Protein AF-A0A3R5WCA1-F1 (afdb_monomer_lite)

Sequence (113 aa):
LFIFSVNKFPNPSINDLDIDKVVPVDADLRTVSEVPDISQKKDFYVLHLKSKFINAQLVLPDHTSTATFLEELTRAQSVYSNIVAFGNPPTFAWLENYNRQNDNPFAKDVFDP

InterPro domains:
  IPR031896 INPP5B, PH domain [PF16776] (1-100)

Structure (mmCIF, N/CA/C/O backbone):
data_AF-A0A3R5WCA1-F1
#
_entry.id   AF-A0A3R5WCA1-F1
#
loop_
_atom_site.group_PDB
_atom_site.id
_atom_site.type_symbol
_atom_site.label_atom_id
_atom_site.label_alt_id
_atom_site.label_comp_id
_atom_site.label_asym_id
_atom_site.label_entity_id
_atom_site.label_seq_id
_atom_site.pdbx_PDB_ins_code
_atom_site.Cartn_x
_atom_site.Cartn_y
_atom_site.Cartn_z
_atom_site.occupancy
_atom_site.B_iso_or_equiv
_atom_site.auth_seq_id
_atom_site.auth_comp_id
_atom_site.auth_asym_id
_atom_site.auth_atom_id
_atom_site.pdbx_PDB_model_num
ATOM 1 N N . LEU A 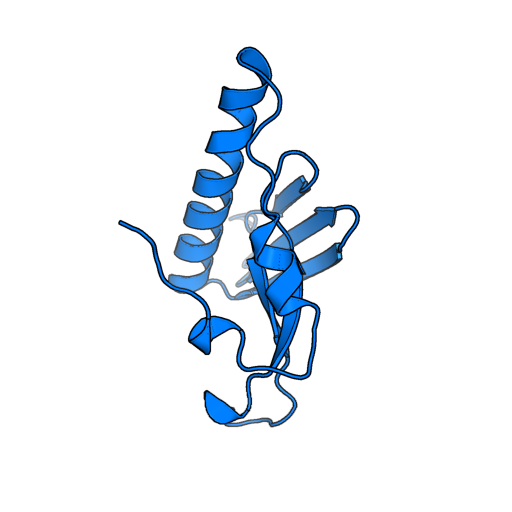1 1 ? 0.826 -3.256 -2.507 1.00 87.25 1 LEU A N 1
ATOM 2 C CA . LEU A 1 1 ? -0.188 -2.837 -1.515 1.00 87.25 1 LEU A CA 1
ATOM 3 C C . LEU A 1 1 ? -1.401 -3.737 -1.659 1.00 87.25 1 LEU A C 1
ATOM 5 O O . LEU A 1 1 ? -2.000 -3.763 -2.728 1.00 87.25 1 LEU A O 1
ATOM 9 N N . PHE A 1 2 ? -1.735 -4.478 -0.608 1.00 88.19 2 PHE A N 1
ATOM 10 C CA . PHE A 1 2 ? -2.977 -5.244 -0.535 1.00 88.19 2 PHE A CA 1
ATOM 11 C C . PHE A 1 2 ? -3.994 -4.428 0.258 1.00 88.19 2 PHE A C 1
ATOM 13 O O . PHE A 1 2 ? -3.680 -3.946 1.346 1.00 88.19 2 PHE A O 1
ATOM 20 N N . ILE A 1 3 ? -5.177 -4.229 -0.312 1.00 86.69 3 ILE A N 1
ATOM 21 C CA . ILE A 1 3 ? -6.285 -3.510 0.310 1.00 86.69 3 ILE A CA 1
ATOM 22 C C . ILE A 1 3 ? -7.330 -4.550 0.670 1.00 86.69 3 ILE A C 1
ATOM 24 O O . ILE A 1 3 ? -7.855 -5.236 -0.206 1.00 86.69 3 ILE A O 1
ATOM 28 N N . PHE A 1 4 ? -7.607 -4.652 1.962 1.00 86.38 4 PHE A N 1
ATOM 29 C CA . PHE A 1 4 ? -8.600 -5.564 2.502 1.00 86.38 4 PHE A CA 1
ATOM 30 C C . PHE A 1 4 ? -9.867 -4.788 2.845 1.00 86.38 4 PHE A C 1
ATOM 32 O O . PHE A 1 4 ? -9.795 -3.688 3.400 1.00 86.38 4 PHE A O 1
ATOM 39 N N . SER A 1 5 ? -11.017 -5.366 2.523 1.00 84.00 5 SER A N 1
ATOM 40 C CA . SER A 1 5 ? -12.315 -4.884 2.986 1.00 84.00 5 SER A CA 1
ATOM 41 C C . SER A 1 5 ? -12.768 -5.693 4.197 1.00 84.00 5 SER A C 1
ATOM 43 O O . SER A 1 5 ? -12.473 -6.881 4.320 1.00 84.00 5 SER A O 1
ATOM 45 N N . VAL A 1 6 ? -13.469 -5.023 5.108 1.00 84.44 6 VAL A N 1
ATOM 46 C CA . VAL A 1 6 ? -14.072 -5.623 6.297 1.00 84.44 6 VAL A CA 1
ATOM 47 C C . VAL A 1 6 ? -15.543 -5.263 6.294 1.00 84.44 6 VAL A C 1
ATOM 49 O O . VAL A 1 6 ? -15.895 -4.088 6.382 1.00 84.44 6 VAL A O 1
ATOM 52 N N . ASN A 1 7 ? -16.401 -6.278 6.257 1.00 75.94 7 ASN A N 1
ATOM 53 C CA . ASN A 1 7 ? -17.853 -6.084 6.239 1.00 75.94 7 ASN A CA 1
ATOM 54 C C . ASN A 1 7 ? -18.512 -6.277 7.617 1.00 75.94 7 ASN A C 1
ATOM 56 O O . ASN A 1 7 ? -19.702 -6.005 7.770 1.00 75.94 7 ASN A O 1
ATOM 60 N N . LYS A 1 8 ? -17.763 -6.728 8.636 1.00 73.94 8 LYS A N 1
ATOM 61 C CA . LYS A 1 8 ? -18.272 -6.939 10.001 1.00 73.94 8 LYS A CA 1
ATOM 62 C C . LYS A 1 8 ? -17.591 -6.011 11.003 1.00 73.94 8 LYS A C 1
ATOM 64 O O . LYS A 1 8 ? -16.392 -6.099 11.237 1.00 73.94 8 LYS A O 1
ATOM 69 N N . PHE A 1 9 ? -18.395 -5.165 11.638 1.00 71.50 9 PHE A N 1
ATOM 70 C CA . PHE A 1 9 ? -18.016 -4.310 12.765 1.00 71.50 9 PHE A CA 1
ATOM 71 C C . PHE A 1 9 ? -18.881 -4.669 13.987 1.00 71.50 9 PHE A C 1
ATOM 73 O O . PHE A 1 9 ? -20.041 -5.044 13.795 1.00 71.50 9 PHE A O 1
ATOM 80 N N . PRO A 1 10 ? -18.380 -4.564 15.237 1.00 68.69 10 PRO A N 1
ATOM 81 C CA . PRO A 1 10 ? -17.143 -3.889 15.652 1.00 68.69 10 PRO A CA 1
ATOM 82 C C . PRO A 1 10 ? -15.901 -4.775 15.843 1.00 68.69 10 PRO A C 1
ATOM 84 O O . PRO A 1 10 ? -14.818 -4.231 16.014 1.00 68.69 10 PRO A O 1
ATOM 87 N N . ASN A 1 11 ? -16.032 -6.104 15.821 1.00 73.31 11 ASN A N 1
ATOM 88 C CA . ASN A 1 11 ? -14.917 -7.036 16.039 1.00 73.31 11 ASN A CA 1
ATOM 89 C C . ASN A 1 11 ? -14.636 -7.840 14.762 1.00 73.31 11 ASN A C 1
ATOM 91 O O . ASN A 1 11 ? -15.131 -8.962 14.631 1.00 73.31 11 ASN A O 1
ATOM 95 N N . PRO A 1 12 ? -13.892 -7.277 13.798 1.00 78.38 12 PRO A N 1
ATOM 96 C CA . PRO A 1 12 ? -13.485 -8.038 12.631 1.00 78.38 12 PRO A CA 1
ATOM 97 C C . PRO A 1 12 ? -12.516 -9.154 13.022 1.00 78.38 12 PRO A C 1
ATOM 99 O O . PRO A 1 12 ? -11.543 -8.923 13.742 1.00 78.38 12 PRO A O 1
ATOM 102 N N . SER A 1 13 ? -12.777 -10.369 12.544 1.00 81.31 13 SER A N 1
ATOM 103 C CA . SER A 1 13 ? -11.798 -11.454 12.572 1.00 81.31 13 SER A CA 1
ATOM 104 C C . SER A 1 13 ? -10.928 -11.404 11.318 1.00 81.31 13 SER A C 1
ATOM 106 O O . SER A 1 13 ? -11.347 -10.898 10.280 1.00 81.31 13 SER A O 1
ATOM 108 N N . ILE A 1 14 ? -9.737 -12.003 11.378 1.00 79.56 14 ILE A N 1
ATOM 109 C CA . ILE A 1 14 ? -8.889 -12.215 10.193 1.00 79.56 14 ILE A CA 1
ATOM 110 C C . ILE A 1 14 ? -9.648 -12.961 9.088 1.00 79.56 14 ILE A C 1
ATOM 112 O O . ILE A 1 14 ? -9.457 -12.675 7.914 1.00 79.56 14 ILE A O 1
ATOM 116 N N . ASN A 1 15 ? -10.554 -13.867 9.460 1.00 82.44 15 ASN A N 1
ATOM 117 C CA . ASN A 1 15 ? -11.358 -14.631 8.505 1.00 82.44 15 ASN A CA 1
ATOM 118 C C . ASN A 1 15 ? -12.462 -13.798 7.829 1.00 82.44 15 ASN A C 1
ATOM 120 O O . ASN A 1 15 ? -13.127 -14.306 6.934 1.00 82.44 15 ASN A O 1
ATOM 124 N N . ASP A 1 16 ? -12.689 -12.562 8.281 1.00 80.56 16 ASP A N 1
ATOM 125 C CA . ASP A 1 16 ? -13.651 -11.628 7.687 1.00 80.56 16 ASP A CA 1
ATOM 126 C C . ASP A 1 16 ? -12.964 -10.596 6.766 1.00 80.56 16 ASP A C 1
ATOM 128 O O . ASP A 1 16 ? -13.620 -9.656 6.312 1.00 80.56 16 ASP A O 1
ATOM 132 N N . LEU A 1 17 ? -11.649 -10.735 6.537 1.00 81.75 17 LEU A N 1
ATOM 133 C CA . LEU A 1 17 ? -10.871 -9.891 5.633 1.00 81.75 17 LEU A CA 1
ATOM 134 C C . LEU A 1 17 ? -10.854 -10.497 4.232 1.00 81.75 17 LEU A C 1
ATOM 136 O O . LEU A 1 17 ? -10.211 -11.521 4.004 1.00 81.75 17 LEU A O 1
ATOM 140 N N . ASP A 1 18 ? -11.464 -9.796 3.284 1.00 82.81 18 ASP A N 1
ATOM 141 C CA . ASP A 1 18 ? -11.373 -10.135 1.866 1.00 82.81 18 ASP A CA 1
ATOM 142 C C . ASP A 1 18 ? -10.467 -9.138 1.145 1.00 82.81 18 ASP A C 1
ATOM 144 O O . ASP A 1 18 ? -10.548 -7.927 1.377 1.00 82.81 18 ASP A O 1
ATOM 148 N N . ILE A 1 19 ? -9.606 -9.635 0.251 1.00 84.31 19 ILE A N 1
ATOM 149 C CA . ILE A 1 19 ? -8.810 -8.772 -0.630 1.00 84.31 19 ILE A CA 1
ATOM 150 C C . ILE A 1 19 ? -9.777 -8.064 -1.581 1.00 84.31 19 ILE A C 1
ATOM 152 O O . ILE A 1 19 ? -10.359 -8.686 -2.466 1.00 84.31 19 ILE A O 1
ATOM 156 N N . ASP A 1 20 ? -9.9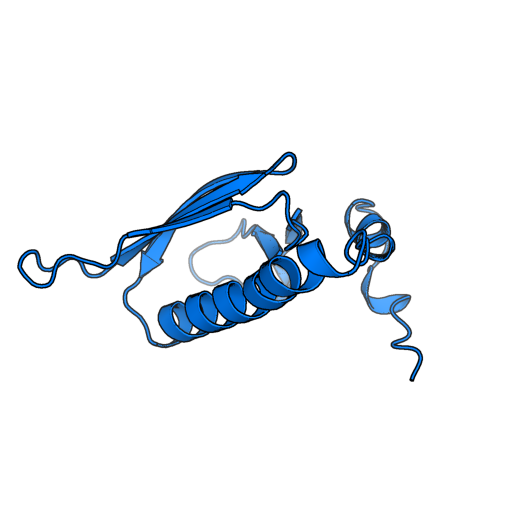25 -6.755 -1.404 1.00 83.44 20 ASP A N 1
ATOM 157 C CA . ASP A 1 20 ? -10.725 -5.902 -2.282 1.00 83.44 20 ASP A CA 1
ATOM 158 C C . ASP A 1 20 ? -9.907 -5.501 -3.509 1.00 83.44 20 ASP A C 1
ATOM 160 O O . ASP A 1 20 ? -10.350 -5.624 -4.652 1.00 83.44 20 ASP A O 1
ATOM 164 N N . LYS A 1 21 ? -8.674 -5.030 -3.279 1.00 83.62 21 LYS A N 1
ATOM 165 C CA . LYS A 1 21 ? -7.804 -4.529 -4.347 1.00 83.62 21 LYS A CA 1
ATOM 166 C C . LYS A 1 21 ? -6.345 -4.837 -4.099 1.00 83.62 21 LYS A C 1
ATOM 168 O O . LYS A 1 21 ? -5.846 -4.802 -2.976 1.00 83.62 21 LYS A O 1
ATOM 173 N N . VAL A 1 22 ? -5.633 -5.022 -5.201 1.00 87.38 22 VAL A N 1
ATOM 174 C CA . VAL A 1 22 ? -4.184 -5.149 -5.216 1.00 87.38 22 VAL A CA 1
ATOM 175 C C . VAL A 1 22 ? -3.603 -4.020 -6.048 1.00 87.38 22 VAL A C 1
ATOM 177 O O . VAL A 1 22 ? -3.937 -3.845 -7.217 1.00 87.38 22 VAL A O 1
ATOM 180 N N . VAL A 1 23 ? -2.743 -3.223 -5.419 1.00 87.19 23 VAL A N 1
ATOM 181 C CA . VAL A 1 23 ? -2.104 -2.064 -6.038 1.00 87.19 23 VAL A CA 1
ATOM 182 C C . VAL A 1 23 ? -0.593 -2.301 -6.059 1.00 87.19 23 VAL A C 1
ATOM 184 O O . VAL A 1 23 ? 0.020 -2.365 -4.985 1.00 87.19 23 VAL A O 1
ATOM 187 N N . PRO A 1 24 ? 0.032 -2.455 -7.239 1.00 87.56 24 PRO A N 1
ATOM 188 C CA . PRO A 1 24 ? 1.482 -2.531 -7.334 1.00 87.56 24 PRO A CA 1
ATOM 189 C C . PRO A 1 24 ? 2.107 -1.231 -6.830 1.00 87.56 24 PRO A C 1
ATOM 191 O O . PRO A 1 24 ? 1.592 -0.138 -7.069 1.00 87.56 24 PRO A O 1
ATOM 194 N N . VAL A 1 25 ? 3.214 -1.362 -6.101 1.00 86.88 25 VAL A N 1
ATOM 195 C CA . VAL A 1 25 ? 4.051 -0.220 -5.720 1.00 86.88 25 VAL A CA 1
ATOM 196 C C . VAL A 1 25 ? 5.117 -0.103 -6.793 1.00 86.88 25 VAL A C 1
ATOM 198 O O . VAL A 1 25 ? 6.204 -0.642 -6.636 1.00 86.88 25 VAL A O 1
ATOM 201 N N . ASP A 1 26 ? 4.745 0.490 -7.920 1.00 84.38 26 ASP A N 1
ATOM 202 C CA . ASP A 1 26 ? 5.605 0.715 -9.080 1.00 84.38 26 ASP A CA 1
ATOM 203 C C . ASP A 1 26 ? 5.793 2.222 -9.334 1.00 84.38 26 ASP A C 1
ATOM 205 O O . ASP A 1 26 ? 5.372 3.067 -8.541 1.00 84.38 26 ASP A O 1
ATOM 209 N N . ALA A 1 27 ? 6.434 2.567 -10.453 1.00 79.25 27 ALA A N 1
ATOM 210 C CA . ALA A 1 27 ? 6.646 3.955 -10.858 1.00 79.25 27 ALA A CA 1
ATOM 211 C C . ALA A 1 27 ? 5.338 4.727 -11.148 1.00 79.25 27 ALA A C 1
ATOM 213 O O . ALA A 1 27 ? 5.351 5.961 -11.140 1.00 79.25 27 ALA A O 1
ATOM 214 N N . ASP A 1 28 ? 4.215 4.035 -11.385 1.00 84.06 28 ASP A N 1
ATOM 215 C CA . ASP A 1 28 ? 2.916 4.668 -11.636 1.00 84.06 28 ASP A CA 1
ATOM 216 C C . ASP A 1 28 ? 2.213 5.067 -10.325 1.00 84.06 28 ASP A C 1
ATOM 218 O O . ASP A 1 28 ? 1.331 5.936 -10.340 1.00 84.06 28 ASP A O 1
ATOM 222 N N . LEU A 1 29 ? 2.577 4.455 -9.189 1.00 87.19 29 LEU A N 1
ATOM 223 C CA . LEU A 1 29 ? 1.986 4.761 -7.889 1.00 87.19 29 LEU A CA 1
ATOM 224 C C . LEU A 1 29 ? 2.574 6.043 -7.292 1.00 87.19 29 LEU A C 1
ATOM 226 O O . LEU A 1 29 ? 3.689 6.073 -6.767 1.00 87.19 29 LEU A O 1
ATOM 230 N N . ARG A 1 30 ? 1.756 7.095 -7.276 1.00 87.25 30 ARG A N 1
ATOM 231 C CA . ARG A 1 30 ? 2.048 8.351 -6.584 1.00 87.25 30 ARG A CA 1
ATOM 232 C C . ARG A 1 30 ? 1.450 8.330 -5.186 1.00 87.25 30 ARG A C 1
ATOM 234 O O . ARG A 1 30 ? 0.258 8.066 -5.017 1.00 87.25 30 ARG A O 1
ATOM 241 N N . THR A 1 31 ? 2.282 8.656 -4.208 1.00 87.75 31 THR A N 1
ATOM 242 C CA . THR A 1 31 ? 1.917 8.799 -2.800 1.00 87.75 31 THR A CA 1
ATOM 243 C C . THR A 1 31 ? 2.205 10.229 -2.365 1.00 87.75 31 THR A C 1
ATOM 245 O O . THR A 1 31 ? 3.230 10.807 -2.725 1.00 87.75 31 THR A O 1
ATOM 248 N N . VAL A 1 32 ? 1.282 10.826 -1.618 1.00 83.94 32 VAL A N 1
ATOM 249 C CA . VAL A 1 32 ? 1.521 12.096 -0.923 1.00 83.94 32 VAL A CA 1
ATOM 250 C C . VAL A 1 32 ? 1.019 11.919 0.497 1.00 83.94 32 VAL A C 1
ATOM 252 O O . VAL A 1 32 ? -0.171 11.682 0.701 1.00 83.94 32 VAL A O 1
ATOM 255 N N . SER A 1 33 ? 1.932 11.981 1.461 1.00 79.81 33 SER A N 1
ATOM 256 C CA . SER A 1 33 ? 1.603 11.976 2.883 1.00 79.81 33 SER A CA 1
ATOM 257 C C . SER A 1 33 ? 1.629 13.404 3.411 1.00 79.81 33 SER A C 1
ATOM 259 O O . SER A 1 33 ? 2.675 14.057 3.372 1.00 79.81 33 SER A O 1
ATOM 261 N N . GLU A 1 34 ? 0.506 13.879 3.934 1.00 75.38 34 GLU A N 1
ATOM 262 C CA . GLU A 1 34 ? 0.488 15.091 4.746 1.00 75.38 34 GLU A CA 1
ATOM 263 C C . GLU A 1 34 ? 0.826 14.694 6.184 1.00 75.38 34 GLU A C 1
ATOM 265 O O . GLU A 1 34 ? 0.085 13.947 6.831 1.00 75.38 34 GLU A O 1
ATOM 270 N N . VAL A 1 35 ? 1.980 15.157 6.665 1.00 65.44 35 VAL A N 1
ATOM 271 C CA . VAL A 1 35 ? 2.353 15.022 8.075 1.00 65.44 35 VAL A CA 1
ATOM 272 C C . VAL A 1 35 ? 1.451 15.964 8.877 1.00 65.44 35 VAL A C 1
ATOM 274 O O . VAL A 1 35 ? 1.273 17.112 8.455 1.00 65.44 35 VAL A O 1
ATOM 277 N N . PRO A 1 36 ? 0.864 15.518 10.002 1.00 62.38 36 PRO A N 1
ATOM 278 C CA . PRO A 1 36 ? 0.097 16.399 10.866 1.00 62.38 36 PRO A CA 1
ATOM 279 C C . PRO A 1 36 ? 0.960 17.601 11.264 1.00 62.38 36 PRO A C 1
ATOM 281 O O . PRO A 1 36 ? 2.079 17.463 11.757 1.00 62.38 36 PRO A O 1
ATOM 284 N N . ASP A 1 37 ? 0.451 18.799 10.981 1.00 56.69 37 ASP A N 1
ATOM 285 C CA . ASP A 1 37 ? 1.093 20.050 11.363 1.00 56.69 37 ASP A CA 1
ATOM 286 C C . ASP A 1 37 ? 1.192 20.084 12.890 1.00 56.69 37 ASP A C 1
ATOM 288 O O . ASP A 1 37 ? 0.176 20.037 13.568 1.00 56.69 37 ASP A O 1
ATOM 292 N N . ILE A 1 38 ? 2.401 20.171 13.444 1.00 58.28 38 ILE A N 1
ATOM 293 C CA . ILE A 1 38 ? 2.662 20.120 14.895 1.00 58.28 38 ILE A CA 1
ATOM 294 C C . ILE A 1 38 ? 1.898 21.244 15.635 1.00 58.28 38 ILE A C 1
ATOM 296 O O . ILE A 1 38 ? 1.631 21.148 16.834 1.00 58.28 38 ILE A O 1
ATOM 300 N N . SER A 1 39 ? 1.511 22.309 14.919 1.00 55.34 39 SER A N 1
ATOM 301 C CA . SER A 1 39 ? 0.699 23.414 15.442 1.00 55.34 39 SER A CA 1
ATOM 302 C C . SER A 1 39 ? -0.808 23.115 15.522 1.00 55.34 39 SER A C 1
ATOM 304 O O . SER A 1 39 ? -1.533 23.788 16.260 1.00 55.34 39 SER A O 1
ATOM 306 N N . GLN A 1 40 ? -1.288 22.089 14.817 1.00 58.16 40 GLN A N 1
ATOM 307 C CA . GLN A 1 40 ? -2.663 21.600 14.847 1.00 58.16 40 GLN A CA 1
ATOM 308 C C . GLN A 1 40 ? -2.643 20.190 15.438 1.00 58.16 40 GLN A C 1
ATOM 310 O O . GLN A 1 40 ? -2.105 19.285 14.823 1.00 58.16 40 GLN A O 1
ATOM 315 N N . LYS A 1 41 ? -3.243 19.968 16.614 1.00 57.56 41 LYS A N 1
ATOM 316 C CA . LYS A 1 41 ? -3.434 18.620 17.189 1.00 57.56 41 LYS A CA 1
ATOM 317 C C . LYS A 1 41 ? -4.268 17.732 16.246 1.00 57.56 41 LYS A C 1
ATOM 319 O O . LYS A 1 41 ? -5.476 17.593 16.425 1.00 57.56 41 LYS A O 1
ATOM 324 N N . LYS A 1 42 ? -3.657 17.206 15.193 1.00 63.88 42 LYS A N 1
ATOM 325 C CA . LYS A 1 42 ? -4.251 16.258 14.264 1.00 63.88 42 LYS A CA 1
ATOM 326 C C . LYS A 1 42 ? -3.725 14.893 14.659 1.00 63.88 42 LYS A C 1
ATOM 328 O O . LYS A 1 42 ? -2.586 14.563 14.364 1.00 63.88 42 LYS A O 1
ATOM 333 N N . ASP A 1 43 ? -4.588 14.106 15.285 1.00 80.81 43 ASP A N 1
ATOM 334 C CA . ASP A 1 43 ? -4.295 12.729 15.697 1.00 80.81 43 ASP A CA 1
ATOM 335 C C . ASP A 1 43 ? -4.379 11.747 14.504 1.00 80.81 43 ASP A C 1
ATOM 337 O O . ASP A 1 43 ? -4.752 10.582 14.658 1.00 80.81 43 ASP A O 1
ATOM 341 N N . PHE A 1 44 ? -4.119 12.226 13.281 1.00 85.06 44 PHE A N 1
ATOM 342 C CA . PHE A 1 44 ? -4.239 11.444 12.055 1.00 85.06 44 PHE A CA 1
ATOM 343 C C . PHE A 1 44 ? -3.296 11.925 10.946 1.00 85.06 44 PHE A C 1
ATOM 345 O O . PHE A 1 44 ? -3.019 13.116 10.800 1.00 85.06 44 PHE A O 1
ATOM 352 N N . TYR A 1 45 ? -2.875 10.976 10.113 1.00 84.81 45 TYR A N 1
ATOM 353 C CA . TYR A 1 45 ? -2.170 11.196 8.856 1.00 84.81 45 TYR A CA 1
ATOM 354 C C . TYR A 1 45 ? -3.147 11.123 7.691 1.00 84.81 45 TYR A C 1
ATOM 356 O O . TYR A 1 45 ? -4.099 10.336 7.700 1.00 84.81 45 TYR A O 1
ATOM 364 N N . VAL A 1 46 ? -2.873 11.902 6.651 1.00 88.19 46 VAL A N 1
ATOM 365 C CA . VAL A 1 46 ? -3.599 11.814 5.385 1.00 88.19 46 VAL A CA 1
ATOM 366 C C . VAL A 1 46 ? -2.648 11.283 4.323 1.00 88.19 46 VAL A C 1
ATOM 368 O O . VAL A 1 46 ? -1.629 11.904 4.025 1.00 88.19 46 VAL A O 1
ATOM 371 N N . LEU A 1 47 ? -2.983 10.129 3.749 1.00 90.31 47 LEU A N 1
ATOM 372 C CA . LEU A 1 47 ? -2.232 9.508 2.664 1.00 90.31 47 LEU A CA 1
ATOM 373 C C . LEU A 1 47 ? -3.070 9.500 1.388 1.00 90.31 47 LEU A C 1
ATOM 375 O O . LEU A 1 47 ? -4.098 8.830 1.300 1.00 90.31 47 LEU A O 1
ATOM 379 N N . HIS A 1 48 ? -2.597 10.206 0.370 1.00 91.44 48 HIS A N 1
ATOM 380 C CA . HIS A 1 48 ? -3.172 10.159 -0.967 1.00 91.44 48 HIS A CA 1
ATOM 381 C C . HIS A 1 48 ? -2.482 9.075 -1.791 1.00 91.44 48 HIS A C 1
ATOM 383 O O . HIS A 1 48 ? -1.263 9.108 -1.956 1.00 91.44 48 HIS A O 1
ATOM 389 N N . LEU A 1 49 ? -3.265 8.141 -2.333 1.00 90.69 49 LEU A N 1
ATOM 390 C CA . LEU A 1 49 ? -2.820 7.081 -3.234 1.00 90.69 49 LEU A CA 1
ATOM 391 C C . LEU A 1 49 ? -3.404 7.312 -4.626 1.00 90.69 49 LEU A C 1
ATOM 393 O O . LEU A 1 49 ? -4.628 7.321 -4.794 1.00 90.69 49 LEU A O 1
ATOM 397 N N . LYS A 1 50 ? -2.539 7.456 -5.633 1.00 90.31 50 LYS A N 1
ATOM 398 C CA . LYS A 1 50 ? -2.961 7.648 -7.023 1.00 90.31 50 LYS A CA 1
ATOM 399 C C . LYS A 1 50 ? -2.160 6.776 -7.985 1.00 90.31 50 LYS A C 1
ATOM 401 O O . LYS A 1 50 ? -0.949 6.926 -8.096 1.00 90.31 50 LYS A O 1
ATOM 406 N N . SER A 1 51 ? -2.852 5.913 -8.719 1.00 88.38 51 SER A N 1
ATOM 407 C CA . SER A 1 51 ? -2.342 5.107 -9.831 1.00 88.38 51 SER A CA 1
ATOM 408 C C . SER A 1 51 ? -3.489 4.769 -10.796 1.00 88.38 51 SER A C 1
ATOM 410 O O . SER A 1 51 ? -4.624 5.207 -10.606 1.00 88.38 51 SER A O 1
ATOM 412 N N . LYS A 1 52 ? -3.230 3.957 -11.828 1.00 86.50 52 LYS A N 1
ATOM 413 C CA . LYS A 1 52 ? -4.295 3.418 -12.697 1.00 86.50 52 LYS A CA 1
ATOM 414 C C . LYS A 1 52 ? -5.266 2.473 -11.972 1.00 86.50 52 LYS A C 1
ATOM 416 O O . LYS A 1 52 ? -6.371 2.260 -12.454 1.00 86.50 52 LYS A O 1
ATOM 421 N N . PHE A 1 53 ? -4.858 1.918 -10.829 1.00 85.25 53 PHE A N 1
ATOM 422 C CA . PHE A 1 53 ? -5.652 0.963 -10.048 1.00 85.25 53 PHE A CA 1
ATOM 423 C C . PHE A 1 53 ? -6.428 1.622 -8.904 1.00 85.25 53 PHE A C 1
ATOM 425 O O . PHE A 1 53 ? -7.442 1.088 -8.455 1.00 85.25 53 PHE A O 1
ATOM 432 N N . ILE A 1 54 ? -5.953 2.770 -8.408 1.00 88.31 54 ILE A N 1
ATOM 433 C CA . ILE A 1 54 ? -6.552 3.442 -7.258 1.00 88.31 54 ILE A CA 1
ATOM 434 C C . ILE A 1 54 ? -6.452 4.960 -7.358 1.00 88.31 54 ILE A C 1
ATOM 436 O O . ILE A 1 54 ? -5.440 5.514 -7.770 1.00 88.31 54 ILE A O 1
ATOM 440 N N . ASN A 1 55 ? -7.506 5.632 -6.914 1.00 91.75 55 ASN A N 1
ATOM 441 C CA . ASN A 1 55 ? -7.500 7.054 -6.615 1.00 91.75 55 ASN A CA 1
ATOM 442 C C . ASN A 1 55 ? -8.237 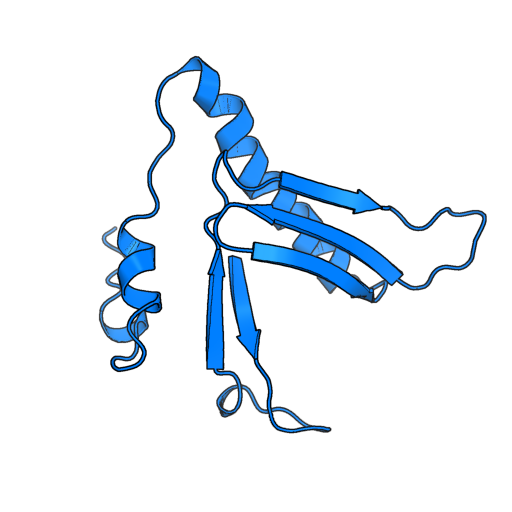7.232 -5.287 1.00 91.75 55 ASN A C 1
ATOM 444 O O . ASN A 1 55 ? -9.467 7.258 -5.267 1.00 91.75 55 ASN A O 1
ATOM 448 N N . ALA A 1 56 ? -7.491 7.234 -4.183 1.00 88.62 56 ALA A N 1
ATOM 449 C CA . ALA A 1 56 ? -8.053 7.210 -2.839 1.00 88.62 56 ALA A CA 1
ATOM 450 C C . ALA A 1 56 ? -7.285 8.126 -1.886 1.00 88.62 56 ALA A C 1
ATOM 452 O O . ALA A 1 56 ? -6.080 8.337 -2.023 1.00 88.62 56 ALA A O 1
ATOM 453 N N . GLN A 1 57 ? -8.006 8.629 -0.892 1.00 91.12 57 GLN A N 1
ATOM 454 C CA . GLN A 1 57 ? -7.456 9.331 0.256 1.00 91.12 57 GLN A CA 1
ATOM 455 C C . GLN A 1 57 ? -7.715 8.470 1.489 1.00 91.12 57 GLN A C 1
ATOM 457 O O . GLN A 1 57 ? -8.858 8.104 1.762 1.00 91.12 57 GLN A O 1
ATOM 462 N N . LEU A 1 58 ? -6.653 8.124 2.207 1.00 89.38 58 LEU A N 1
ATOM 463 C CA . LEU A 1 58 ? -6.708 7.341 3.431 1.00 89.38 58 LEU A CA 1
ATOM 464 C C . LEU A 1 58 ? -6.458 8.266 4.617 1.00 89.38 58 LEU A C 1
ATOM 466 O O . LEU A 1 58 ? -5.472 9.001 4.637 1.00 89.38 58 LEU A O 1
ATOM 470 N N . VAL A 1 59 ? -7.349 8.205 5.602 1.00 89.62 59 VAL A N 1
ATOM 471 C CA . VAL A 1 59 ? -7.159 8.845 6.904 1.00 89.62 59 VAL A CA 1
ATOM 472 C C . VAL A 1 59 ? -6.683 7.763 7.860 1.00 89.62 59 VAL A C 1
ATOM 474 O O . VAL A 1 59 ? -7.412 6.808 8.128 1.00 89.62 59 VAL A O 1
ATOM 477 N N . LEU A 1 60 ? -5.442 7.880 8.317 1.00 89.19 60 LEU A N 1
ATOM 478 C CA . LEU A 1 60 ? -4.784 6.887 9.159 1.00 89.19 60 LEU A CA 1
ATOM 479 C C . LEU A 1 60 ? -4.620 7.459 10.569 1.00 89.19 60 LEU A C 1
ATOM 481 O O . LEU A 1 60 ? -4.238 8.620 10.691 1.00 89.19 60 LEU A O 1
ATOM 485 N N . PRO A 1 61 ? -4.879 6.687 11.634 1.00 89.00 61 PRO A N 1
ATOM 486 C CA . PRO A 1 61 ? -4.693 7.176 12.996 1.00 89.00 61 PRO A CA 1
ATOM 487 C C . PRO A 1 61 ? -3.216 7.466 13.277 1.00 89.00 61 PRO A C 1
ATOM 489 O O . PRO A 1 61 ? -2.339 6.794 12.722 1.00 89.00 61 PRO A O 1
ATOM 492 N N . ASP A 1 62 ? -2.934 8.421 14.163 1.00 85.94 62 ASP A N 1
ATOM 493 C CA . ASP A 1 62 ? -1.584 8.621 14.688 1.00 85.94 62 ASP A CA 1
ATOM 494 C C . ASP A 1 62 ? -1.218 7.479 15.644 1.00 85.94 62 ASP A C 1
ATOM 496 O O . ASP A 1 62 ? -1.572 7.455 16.822 1.00 85.94 62 ASP A O 1
ATOM 500 N N . HIS A 1 63 ? -0.590 6.452 15.076 1.00 87.69 63 HIS A N 1
ATOM 501 C CA . HIS A 1 63 ? -0.210 5.226 15.758 1.00 87.69 63 HIS A CA 1
ATOM 502 C C . HIS A 1 63 ? 1.131 4.734 15.212 1.00 87.69 63 HIS A C 1
ATOM 504 O O . HIS A 1 63 ? 1.456 4.943 14.041 1.00 87.69 63 HIS A O 1
ATOM 510 N N . THR A 1 64 ? 1.892 4.003 16.027 1.00 86.88 64 THR A N 1
ATOM 511 C CA . THR A 1 64 ? 3.189 3.431 15.624 1.00 86.88 64 THR A CA 1
ATOM 51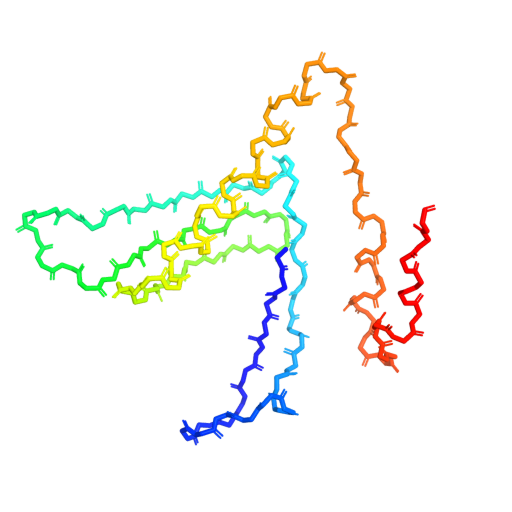2 C C . THR A 1 64 ? 3.073 2.561 14.372 1.00 86.88 64 THR A C 1
ATOM 514 O O . THR A 1 64 ? 3.899 2.662 13.472 1.00 86.88 64 THR A O 1
ATOM 517 N N . SER A 1 65 ? 1.996 1.778 14.255 1.00 89.50 65 SER A N 1
ATOM 518 C CA . SER A 1 65 ? 1.707 0.970 13.059 1.00 89.50 65 SER A CA 1
ATOM 519 C C . SER A 1 65 ? 1.528 1.807 11.788 1.00 89.50 65 SER A C 1
ATOM 521 O O . SER A 1 65 ? 1.913 1.358 10.711 1.00 89.50 65 SER A O 1
ATOM 523 N N . THR A 1 66 ? 0.970 3.016 11.900 1.00 89.50 66 THR A N 1
ATOM 524 C CA . THR A 1 66 ? 0.835 3.945 10.770 1.00 89.50 66 THR A CA 1
ATOM 525 C C . THR A 1 66 ? 2.201 4.464 10.338 1.00 89.50 66 THR A C 1
ATOM 527 O O . THR A 1 66 ? 2.494 4.461 9.145 1.00 89.50 66 THR A O 1
ATOM 530 N N . ALA A 1 67 ? 3.059 4.844 11.288 1.00 86.81 67 ALA A N 1
ATOM 531 C CA . ALA A 1 67 ? 4.422 5.284 10.991 1.00 86.81 67 ALA A CA 1
ATOM 532 C C . ALA A 1 67 ? 5.224 4.184 10.272 1.00 86.81 67 ALA A C 1
ATOM 534 O O . ALA A 1 67 ? 5.754 4.425 9.189 1.00 86.81 67 ALA A O 1
ATOM 535 N N . THR A 1 68 ? 5.209 2.952 10.798 1.00 91.31 68 THR A N 1
ATOM 536 C CA . THR A 1 68 ? 5.868 1.799 10.159 1.00 91.31 68 THR A CA 1
ATOM 537 C C . THR A 1 68 ? 5.327 1.533 8.754 1.00 91.31 68 THR A C 1
ATOM 539 O O . THR A 1 68 ? 6.093 1.272 7.830 1.00 91.31 68 THR A O 1
ATOM 542 N N . PHE A 1 69 ? 4.010 1.628 8.559 1.00 91.19 69 PHE A N 1
ATOM 543 C CA . PHE A 1 69 ? 3.409 1.460 7.237 1.00 91.19 69 PHE A CA 1
ATOM 544 C C . PHE A 1 69 ? 3.901 2.514 6.230 1.00 91.19 69 PHE A C 1
ATOM 546 O O . PHE A 1 69 ? 4.223 2.170 5.091 1.00 91.19 69 PHE A O 1
ATOM 553 N N . LEU A 1 70 ? 3.984 3.785 6.636 1.00 90.38 70 LEU A N 1
ATOM 554 C CA . LEU A 1 70 ? 4.463 4.872 5.776 1.00 90.38 70 LEU A CA 1
ATOM 555 C C . LEU A 1 70 ? 5.957 4.734 5.441 1.00 90.38 70 LEU A C 1
ATOM 557 O O . LEU A 1 70 ? 6.353 4.978 4.296 1.00 90.38 70 LEU A O 1
ATOM 561 N N . GLU A 1 71 ? 6.777 4.306 6.403 1.00 89.38 71 GLU A N 1
ATOM 562 C CA . GLU A 1 71 ? 8.199 4.012 6.189 1.00 89.38 71 GLU A CA 1
ATOM 563 C C . GLU A 1 71 ? 8.390 2.885 5.168 1.00 89.38 71 GLU A C 1
ATOM 565 O O . GLU A 1 71 ? 9.135 3.043 4.198 1.00 89.38 71 GLU A O 1
ATOM 570 N N . GLU A 1 72 ? 7.660 1.779 5.323 1.00 90.88 72 GLU A N 1
ATOM 571 C CA . GLU A 1 72 ? 7.727 0.636 4.409 1.00 90.88 72 GLU A CA 1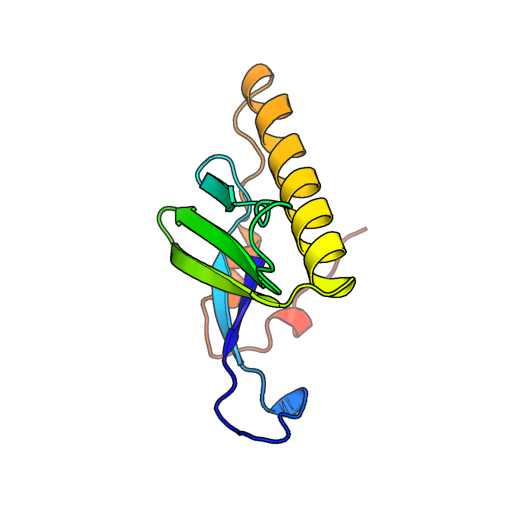
ATOM 572 C C . GLU A 1 72 ? 7.230 0.977 3.000 1.00 90.88 72 GLU A C 1
ATOM 574 O O . GLU A 1 72 ? 7.828 0.558 2.004 1.00 90.88 72 GLU A O 1
ATOM 579 N N . LEU A 1 73 ? 6.177 1.792 2.894 1.00 89.69 73 LEU A N 1
ATOM 580 C CA . LEU A 1 73 ? 5.692 2.295 1.611 1.00 89.69 73 LEU A CA 1
ATOM 581 C C . LEU A 1 73 ? 6.749 3.161 0.912 1.00 89.69 73 LEU A C 1
ATOM 583 O O . LEU A 1 73 ? 7.024 2.964 -0.274 1.00 89.69 73 LEU A O 1
ATOM 587 N N . THR A 1 74 ? 7.384 4.070 1.654 1.00 87.81 74 THR A N 1
ATOM 588 C CA . THR A 1 74 ? 8.452 4.939 1.136 1.00 87.81 74 THR A CA 1
ATOM 589 C C . THR A 1 74 ? 9.662 4.118 0.690 1.00 87.81 74 THR A C 1
ATOM 591 O O . THR A 1 74 ? 10.190 4.321 -0.407 1.00 87.81 74 THR A O 1
ATOM 594 N N . ARG A 1 75 ? 10.071 3.134 1.502 1.00 87.25 75 ARG A N 1
ATOM 595 C CA . ARG A 1 75 ? 11.149 2.189 1.186 1.00 87.25 75 ARG A CA 1
ATOM 596 C C . ARG A 1 75 ? 10.860 1.446 -0.115 1.00 87.25 75 ARG A C 1
ATOM 598 O O . ARG A 1 75 ? 11.710 1.442 -1.004 1.00 87.25 75 ARG A O 1
ATOM 605 N N . ALA A 1 76 ? 9.661 0.886 -0.264 1.00 85.44 76 ALA A N 1
ATOM 606 C CA . ALA A 1 76 ? 9.254 0.184 -1.477 1.00 85.44 76 ALA A CA 1
ATOM 607 C C . ALA A 1 76 ? 9.265 1.095 -2.720 1.00 85.44 76 ALA A C 1
ATOM 609 O O . ALA A 1 76 ? 9.738 0.677 -3.774 1.00 85.44 76 ALA A O 1
ATOM 610 N N . GLN A 1 77 ? 8.821 2.350 -2.606 1.00 83.94 77 GLN A N 1
ATOM 611 C CA . GLN A 1 77 ? 8.850 3.304 -3.724 1.00 83.94 77 GLN A CA 1
ATOM 612 C C . GLN A 1 77 ? 10.264 3.761 -4.098 1.00 83.94 77 GLN A C 1
ATOM 614 O O . GLN A 1 77 ? 10.552 3.955 -5.280 1.00 83.94 77 GLN A O 1
ATOM 619 N N . SER A 1 78 ? 11.164 3.896 -3.120 1.00 81.00 78 SER A N 1
ATOM 620 C CA . SER A 1 78 ? 12.553 4.317 -3.361 1.00 81.00 78 SER A CA 1
ATOM 621 C C . SER A 1 78 ? 13.331 3.357 -4.272 1.00 81.00 78 SER A C 1
ATOM 623 O O . SER A 1 78 ? 14.225 3.766 -5.015 1.00 81.00 78 SER A O 1
ATOM 625 N N . VAL A 1 79 ? 12.951 2.075 -4.275 1.00 78.12 79 VAL A N 1
ATOM 626 C CA . VAL A 1 79 ? 13.498 1.081 -5.207 1.00 78.12 79 VAL A CA 1
ATOM 627 C C . VAL A 1 79 ? 13.235 1.525 -6.647 1.00 78.12 79 VAL A C 1
ATOM 629 O O . VAL A 1 79 ? 14.135 1.497 -7.480 1.00 78.12 79 VAL A O 1
ATOM 632 N N . TYR A 1 80 ? 12.040 2.041 -6.929 1.00 70.12 80 TYR A N 1
ATOM 633 C CA . TYR A 1 80 ? 11.652 2.483 -8.265 1.00 70.12 80 TYR A CA 1
ATOM 634 C C . TYR A 1 80 ? 12.266 3.826 -8.646 1.00 70.12 80 TYR A C 1
ATOM 636 O O . TYR A 1 80 ? 12.643 3.980 -9.803 1.00 70.12 80 TYR A O 1
ATOM 644 N N . SER A 1 81 ? 12.459 4.765 -7.711 1.00 65.88 81 SER A N 1
ATOM 645 C CA . SER A 1 81 ? 13.143 6.035 -8.017 1.00 65.88 81 SER A CA 1
ATOM 646 C C . SER A 1 81 ? 14.604 5.838 -8.433 1.00 65.88 81 SER A C 1
ATOM 648 O O . SER A 1 81 ? 15.117 6.605 -9.244 1.00 65.88 81 SER A O 1
ATOM 650 N N . ASN A 1 82 ? 15.259 4.792 -7.921 1.00 58.19 82 ASN A N 1
ATOM 651 C CA . ASN A 1 82 ? 16.652 4.474 -8.243 1.00 58.19 82 ASN A CA 1
ATOM 652 C C . ASN A 1 82 ? 16.801 3.655 -9.541 1.00 58.19 82 ASN A C 1
ATOM 654 O O . ASN A 1 82 ? 17.840 3.730 -10.196 1.00 58.19 82 ASN A O 1
ATOM 658 N N . ILE A 1 83 ? 15.773 2.895 -9.939 1.00 57.28 83 ILE A N 1
ATOM 659 C CA . ILE A 1 83 ? 15.823 2.000 -11.109 1.00 57.28 83 ILE A CA 1
ATOM 660 C C . ILE A 1 83 ? 15.525 2.722 -12.432 1.00 57.28 83 ILE A C 1
ATOM 662 O O . ILE A 1 83 ? 16.005 2.271 -13.469 1.00 57.28 83 ILE A O 1
ATOM 666 N N . VAL A 1 84 ? 14.844 3.880 -12.431 1.00 53.59 84 VAL A N 1
ATOM 667 C CA . VAL A 1 84 ? 14.573 4.649 -13.674 1.00 53.59 84 VAL A CA 1
ATOM 668 C C . VAL A 1 84 ? 15.860 4.982 -14.454 1.00 53.59 84 VAL A C 1
ATOM 670 O O . VAL A 1 84 ? 15.822 5.122 -15.673 1.00 53.59 84 VAL A O 1
ATOM 673 N N . ALA A 1 85 ? 17.016 5.040 -13.784 1.00 56.94 85 ALA A N 1
ATOM 674 C CA . ALA A 1 85 ? 18.318 5.253 -14.418 1.00 56.94 85 ALA A CA 1
ATOM 675 C C . ALA A 1 85 ? 18.911 4.008 -15.124 1.00 56.94 85 ALA A C 1
ATOM 677 O O . ALA A 1 85 ? 19.844 4.158 -15.911 1.00 56.94 85 ALA A O 1
ATOM 678 N N . PHE A 1 86 ? 18.395 2.799 -14.868 1.00 59.03 86 PHE A N 1
ATOM 679 C CA . PHE A 1 86 ? 18.988 1.521 -15.303 1.00 59.03 86 PHE A CA 1
ATOM 680 C C . PHE A 1 86 ? 18.068 0.635 -16.163 1.00 59.03 86 PHE A C 1
ATOM 682 O O . PHE A 1 86 ? 18.518 -0.397 -16.658 1.00 59.03 86 PHE A O 1
ATOM 689 N N . GLY A 1 87 ? 16.809 1.026 -16.388 1.00 56.31 87 GLY A N 1
ATOM 690 C CA . GLY A 1 87 ? 15.871 0.314 -17.265 1.00 56.31 87 GLY A CA 1
ATOM 691 C C . GLY A 1 87 ? 14.452 0.248 -16.703 1.00 56.31 87 GLY A C 1
ATOM 692 O O . GLY A 1 87 ? 14.16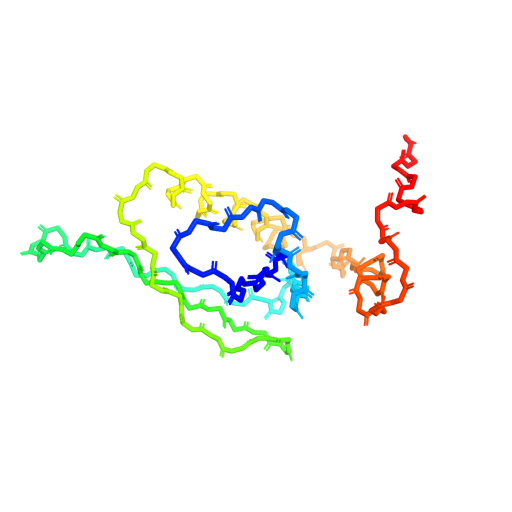9 0.786 -15.634 1.00 56.31 87 GLY A O 1
ATOM 693 N N . ASN A 1 88 ? 13.543 -0.407 -17.436 1.00 57.38 88 ASN A N 1
ATOM 694 C CA . ASN A 1 88 ? 12.171 -0.603 -16.966 1.00 57.38 88 ASN A CA 1
ATOM 695 C C . ASN A 1 88 ? 12.189 -1.405 -15.658 1.00 57.38 88 ASN A C 1
ATOM 697 O O . ASN A 1 88 ? 12.774 -2.491 -15.624 1.00 57.38 88 ASN A O 1
ATOM 701 N N . PRO A 1 89 ? 11.558 -0.899 -14.590 1.00 61.16 89 PRO A N 1
ATOM 702 C CA . PRO A 1 89 ? 11.562 -1.592 -13.320 1.00 61.16 89 PRO A CA 1
ATOM 703 C C . PRO A 1 89 ? 10.734 -2.889 -13.393 1.00 61.16 89 PRO A C 1
ATOM 705 O O . PRO A 1 89 ? 9.892 -3.034 -14.288 1.00 61.16 89 PRO A O 1
ATOM 708 N N . PRO A 1 90 ? 10.981 -3.850 -12.483 1.00 63.12 90 PRO A N 1
ATOM 709 C CA . PRO A 1 90 ? 10.313 -5.146 -12.502 1.00 63.12 90 PRO A CA 1
ATOM 710 C C . PRO A 1 90 ? 8.791 -4.983 -12.482 1.00 63.12 90 PRO A C 1
ATOM 712 O O . PRO A 1 90 ? 8.231 -4.219 -11.698 1.00 63.12 90 PRO A O 1
ATOM 715 N N . THR A 1 91 ? 8.120 -5.703 -13.380 1.00 68.75 91 THR A N 1
ATOM 716 C CA . THR A 1 91 ? 6.659 -5.749 -13.430 1.00 68.75 91 THR A CA 1
ATOM 717 C C . THR A 1 91 ? 6.147 -6.762 -12.414 1.00 68.75 91 THR A C 1
ATOM 719 O O . THR A 1 91 ? 6.714 -7.838 -12.232 1.00 68.75 91 THR A O 1
ATOM 722 N N . PHE A 1 92 ? 5.044 -6.439 -11.747 1.00 77.81 92 PHE A N 1
ATOM 723 C CA . PHE A 1 92 ? 4.424 -7.319 -10.762 1.00 77.81 92 PHE A CA 1
ATOM 724 C C . PHE A 1 92 ? 3.444 -8.313 -11.412 1.00 77.81 92 PHE A C 1
ATOM 726 O O . PHE A 1 92 ? 2.279 -8.379 -11.025 1.00 77.81 92 PHE A O 1
ATOM 733 N N . ALA A 1 93 ? 3.891 -9.075 -12.417 1.00 74.81 93 ALA A N 1
ATOM 734 C CA . ALA A 1 93 ? 3.029 -10.000 -13.171 1.00 74.81 93 ALA A CA 1
ATOM 735 C C . ALA A 1 93 ? 2.330 -11.044 -12.272 1.00 74.81 93 ALA A C 1
ATOM 737 O O . ALA A 1 93 ? 1.192 -11.429 -12.519 1.00 74.81 93 ALA A O 1
ATOM 738 N N . TRP A 1 94 ? 2.972 -11.446 -11.173 1.00 77.69 94 TRP A N 1
ATOM 739 C CA . TRP A 1 94 ? 2.404 -12.376 -10.194 1.00 77.69 94 TRP A CA 1
ATOM 740 C C . TRP A 1 94 ? 1.169 -11.822 -9.453 1.00 77.69 94 TRP A C 1
ATOM 742 O O . TRP A 1 94 ? 0.332 -12.604 -8.999 1.00 77.69 94 TRP A O 1
ATOM 752 N N . LEU A 1 95 ? 0.986 -10.492 -9.384 1.00 76.31 95 LEU A N 1
ATOM 753 C CA . LEU A 1 95 ? -0.201 -9.883 -8.763 1.00 76.31 95 LEU A CA 1
ATOM 754 C C . LEU A 1 95 ? -1.490 -10.160 -9.552 1.00 76.31 95 LEU A C 1
ATOM 756 O O . LEU A 1 95 ? -2.579 -10.050 -8.990 1.00 76.31 95 LEU A O 1
ATOM 760 N N . GLU A 1 96 ? -1.402 -10.569 -10.823 1.00 72.94 96 GLU A N 1
ATOM 761 C CA . GLU A 1 96 ? -2.573 -10.957 -11.624 1.00 72.94 96 GLU A CA 1
ATOM 762 C C . GLU A 1 96 ? -3.356 -12.123 -11.004 1.00 72.94 96 GLU A C 1
ATOM 764 O O . GLU A 1 96 ? -4.573 -12.220 -11.189 1.00 72.94 96 GLU A O 1
ATOM 769 N N . ASN A 1 97 ? -2.685 -12.969 -10.219 1.00 72.75 97 ASN A N 1
ATOM 770 C CA . ASN A 1 97 ? -3.307 -14.091 -9.519 1.00 72.75 97 ASN A CA 1
ATOM 771 C C . ASN A 1 97 ? -4.290 -13.635 -8.431 1.00 72.75 97 ASN A C 1
ATOM 773 O O . ASN A 1 97 ? -5.252 -14.341 -8.146 1.00 72.75 97 ASN A O 1
ATOM 777 N N . TYR A 1 98 ? -4.096 -12.437 -7.876 1.00 70.31 98 TYR A N 1
ATOM 778 C CA . TYR A 1 98 ? -4.923 -11.891 -6.798 1.00 70.31 98 TYR A CA 1
ATOM 779 C C . TYR A 1 98 ? -6.149 -11.124 -7.303 1.00 70.31 98 TYR A C 1
ATOM 781 O O . TYR A 1 98 ? -7.049 -10.829 -6.525 1.00 70.31 98 TYR A O 1
ATOM 789 N N . ASN A 1 99 ? -6.224 -10.834 -8.606 1.00 61.72 99 ASN A N 1
ATOM 790 C CA . ASN A 1 99 ? -7.417 -10.249 -9.226 1.00 61.72 99 ASN A CA 1
ATOM 791 C C . ASN A 1 99 ? -8.491 -11.303 -9.565 1.00 61.72 99 ASN A C 1
ATOM 793 O O . ASN A 1 99 ? -9.589 -10.948 -9.992 1.00 61.72 99 ASN A O 1
ATOM 797 N N . ARG A 1 100 ? -8.195 -12.603 -9.413 1.00 57.28 100 ARG A N 1
ATOM 798 C CA . ARG A 1 100 ? -9.116 -13.704 -9.728 1.00 57.28 100 ARG A CA 1
ATOM 799 C C . ARG A 1 100 ? -9.748 -14.219 -8.432 1.00 57.28 100 ARG A C 1
ATOM 801 O O . ARG A 1 100 ? -9.160 -15.037 -7.742 1.00 57.28 100 ARG A O 1
ATOM 808 N N . GLN A 1 101 ? -10.961 -13.758 -8.134 1.00 55.25 101 GLN A N 1
ATOM 809 C CA . GLN A 1 101 ? -11.726 -14.009 -6.897 1.00 55.25 101 GLN A CA 1
ATOM 810 C C . GLN A 1 101 ? -12.016 -15.488 -6.526 1.00 55.25 101 GLN A C 1
ATOM 812 O O . GLN A 1 101 ? -12.729 -15.723 -5.559 1.00 55.25 101 GLN A O 1
ATOM 817 N N . ASN A 1 102 ? -11.501 -16.493 -7.246 1.00 50.94 102 ASN A N 1
ATOM 818 C CA . ASN A 1 102 ? -11.970 -17.883 -7.118 1.00 50.94 102 ASN A CA 1
ATOM 819 C C . ASN A 1 102 ? -10.951 -18.911 -6.604 1.00 50.94 102 ASN A C 1
ATOM 821 O O . ASN A 1 102 ? -11.342 -20.052 -6.393 1.00 50.94 102 ASN A O 1
ATOM 825 N N . ASP A 1 103 ? -9.693 -18.548 -6.359 1.00 56.94 103 ASP A N 1
ATOM 826 C CA . ASP A 1 103 ? -8.704 -19.461 -5.769 1.00 56.94 103 ASP A CA 1
ATOM 827 C C . ASP A 1 103 ? -7.954 -18.743 -4.648 1.00 56.94 103 ASP A C 1
ATOM 829 O O . ASP A 1 103 ? -7.626 -17.570 -4.798 1.00 56.94 103 ASP A O 1
ATOM 833 N N . ASN A 1 104 ? -7.645 -19.443 -3.547 1.00 57.53 104 ASN A N 1
ATOM 834 C CA . ASN A 1 104 ? -6.730 -18.931 -2.524 1.00 57.53 104 ASN A CA 1
ATOM 835 C C . ASN A 1 104 ? -5.386 -18.591 -3.199 1.00 57.53 104 ASN A C 1
ATOM 837 O O . ASN A 1 104 ? -4.650 -19.513 -3.572 1.00 57.53 104 ASN A O 1
ATOM 841 N N . PRO A 1 105 ? -5.043 -17.303 -3.363 1.00 56.19 105 PRO A N 1
ATOM 842 C CA . PRO A 1 105 ? -3.908 -16.906 -4.186 1.00 56.19 105 PRO A CA 1
ATOM 843 C C . PRO A 1 105 ? -2.572 -17.252 -3.515 1.00 56.19 105 PRO A C 1
ATOM 845 O O . PRO A 1 105 ? -1.573 -17.425 -4.203 1.00 56.19 105 PRO A O 1
ATOM 848 N N . PHE A 1 106 ? -2.570 -17.461 -2.192 1.00 59.03 106 PHE A N 1
ATOM 849 C CA . PHE A 1 106 ? -1.400 -17.894 -1.425 1.00 59.03 106 PHE A CA 1
ATOM 850 C C . PHE A 1 106 ? -1.136 -19.401 -1.522 1.00 59.03 106 PHE A C 1
ATOM 852 O O . PHE A 1 106 ? -0.040 -19.851 -1.210 1.00 59.03 106 PHE A O 1
ATOM 859 N N . ALA A 1 107 ? -2.112 -20.204 -1.962 1.00 58.09 107 ALA A N 1
ATOM 860 C CA . ALA A 1 107 ? -1.938 -21.655 -2.088 1.00 58.09 107 ALA A CA 1
ATOM 861 C C . ALA A 1 107 ? -1.038 -22.051 -3.273 1.00 58.09 107 ALA A C 1
ATOM 863 O O . ALA A 1 107 ? -0.556 -23.181 -3.330 1.00 58.09 107 ALA A O 1
ATOM 864 N N . LYS A 1 108 ? -0.834 -21.132 -4.225 1.00 54.22 108 LYS A N 1
ATOM 865 C CA . LYS A 1 108 ? 0.017 -21.312 -5.412 1.00 54.22 108 LYS A CA 1
ATOM 866 C C . LYS A 1 108 ? 1.290 -20.463 -5.358 1.00 54.22 108 LYS A C 1
ATOM 868 O O . LYS A 1 108 ? 2.100 -20.551 -6.276 1.00 54.22 108 LYS A O 1
ATOM 873 N N . ASP A 1 109 ? 1.458 -19.667 -4.304 1.00 53.34 109 ASP A N 1
ATOM 874 C CA . ASP A 1 109 ? 2.608 -18.792 -4.103 1.00 53.34 109 ASP A CA 1
ATOM 875 C C . ASP A 1 109 ? 3.763 -19.635 -3.544 1.00 53.34 109 ASP A C 1
ATOM 877 O O . ASP A 1 109 ? 4.034 -19.698 -2.344 1.00 53.34 109 ASP A O 1
ATOM 881 N N . VAL A 1 110 ? 4.390 -20.403 -4.437 1.00 52.84 110 VAL A N 1
ATOM 882 C CA . VAL A 1 110 ? 5.692 -21.001 -4.164 1.00 52.84 110 VAL A CA 1
ATOM 883 C C . VAL A 1 110 ? 6.676 -19.844 -4.251 1.00 52.84 110 VAL A C 1
ATOM 885 O O . VAL A 1 110 ? 6.994 -19.383 -5.344 1.00 52.84 110 VAL A O 1
ATOM 888 N N . PHE A 1 111 ? 7.106 -19.334 -3.097 1.00 51.84 111 PHE A N 1
ATOM 889 C CA . PHE A 1 111 ? 8.294 -18.493 -3.011 1.00 51.84 111 PHE A CA 1
ATOM 890 C C . PHE A 1 111 ? 9.469 -19.342 -3.508 1.00 51.84 111 PHE A C 1
ATOM 892 O O . PHE A 1 111 ? 10.066 -20.083 -2.727 1.00 51.84 111 PHE A O 1
ATOM 899 N N . ASP A 1 112 ? 9.716 -19.326 -4.818 1.00 41.22 112 ASP A N 1
ATOM 900 C CA . ASP A 1 112 ? 10.878 -19.985 -5.403 1.00 41.22 112 ASP A CA 1
ATOM 901 C C . ASP A 1 112 ? 12.128 -19.323 -4.786 1.00 41.22 112 ASP A C 1
ATOM 903 O O . ASP A 1 112 ? 12.232 -18.090 -4.838 1.00 41.22 112 ASP A O 1
ATOM 907 N N . PRO A 1 113 ? 13.008 -20.096 -4.119 1.00 47.25 113 PRO A N 1
ATOM 908 C CA . PRO A 1 113 ? 14.220 -19.574 -3.493 1.00 47.25 113 PRO A CA 1
ATOM 909 C C . PRO A 1 113 ? 15.246 -19.049 -4.505 1.00 47.25 113 PRO A C 1
ATOM 911 O O . PRO A 1 113 ? 15.326 -19.590 -5.633 1.00 47.25 113 PRO A O 1
#

Secondary structure (DSSP, 8-state):
-EEEEE-S-SS--GGGEEEEEE---STT-EEEEEPPPTTS---EEEEEEESSS-EEEEEEESSHHHHHHHHHHHHHHHHHHHHTTTSSPPP-GGGGGGG-TTS-GGGS-----

Radius of gyration: 16.44 Å; chains: 1; bounding box: 37×45×34 Å

pLDDT: mean 76.02, std 13.52, range [41.22, 91.75]

Foldseek 3Di:
DFDWDAPDPDDGDPVRTDGPDDDDLAPQWDWDKDDPDPVDPDQWIWIATDGPGDGDIDTGGNDPVVVVVVVVSVVSNVVRVVCVVPDHDDDPPLCVLSVDRPDPSVVPPPPPD

Organism: Mytilus galloprovincialis (NCBI:txid29158)